Protein AF-J3IDH7-F1 (afdb_monomer_lite)

Radius of gyration: 19.11 Å; chains: 1; bounding box: 47×45×25 Å

Sequence (57 aa):
MNTQSLIALALSLACLTGCENKYDVNEKNCEPKNFMKLPDDQKREAFIKACLERITP

Structure (mmCIF, N/CA/C/O backbone):
data_AF-J3IDH7-F1
#
_entry.id   AF-J3IDH7-F1
#
loop_
_atom_site.group_PDB
_atom_site.id
_atom_site.type_symbol
_atom_site.label_atom_id
_atom_site.label_alt_id
_atom_site.label_comp_id
_atom_site.label_asym_id
_atom_site.label_entity_id
_atom_site.label_seq_id
_atom_site.pdbx_PDB_ins_code
_atom_site.Cartn_x
_atom_site.Cartn_y
_atom_site.Cartn_z
_atom_site.occupancy
_atom_site.B_iso_or_equiv
_atom_site.auth_seq_id
_atom_site.auth_comp_id
_atom_site.auth_asym_id
_atom_site.auth_atom_id
_atom_site.pdbx_PDB_model_num
ATOM 1 N N . MET A 1 1 ? -40.033 32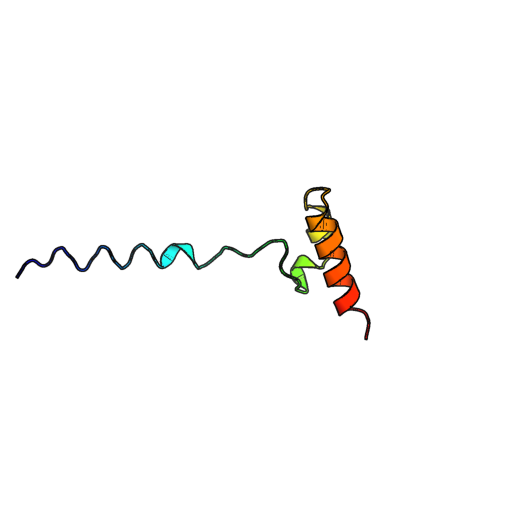.584 -14.820 1.00 45.44 1 MET A N 1
ATOM 2 C CA . MET A 1 1 ? -38.974 31.573 -15.031 1.00 45.44 1 MET A CA 1
ATOM 3 C C . MET A 1 1 ? -37.871 31.856 -14.023 1.00 45.44 1 MET A C 1
ATOM 5 O O . MET A 1 1 ? -37.183 32.857 -14.163 1.00 45.44 1 MET A O 1
ATOM 9 N N . ASN A 1 2 ? -37.796 31.056 -12.954 1.00 45.06 2 ASN A N 1
ATOM 10 C CA . ASN A 1 2 ? -36.889 31.278 -11.825 1.00 45.06 2 ASN A CA 1
ATOM 11 C C . ASN A 1 2 ? -35.497 30.723 -12.149 1.00 45.06 2 ASN A C 1
ATOM 13 O O . ASN A 1 2 ? -35.316 29.520 -12.301 1.00 45.06 2 ASN A O 1
ATOM 17 N N . THR A 1 3 ? -34.515 31.613 -12.234 1.00 55.72 3 THR A N 1
ATOM 18 C CA . THR A 1 3 ? -33.110 31.361 -12.597 1.00 55.72 3 THR A CA 1
ATOM 19 C C . THR A 1 3 ? -32.267 30.715 -11.488 1.00 55.72 3 THR A C 1
ATOM 21 O O . THR A 1 3 ? -31.072 30.508 -11.670 1.00 55.72 3 THR A O 1
ATOM 24 N N . GLN A 1 4 ? -32.857 30.371 -10.338 1.00 54.34 4 GLN A N 1
ATOM 25 C CA . GLN A 1 4 ? -32.107 29.959 -9.142 1.00 54.34 4 GLN A CA 1
ATOM 26 C C . GLN A 1 4 ? -31.729 28.466 -9.097 1.00 54.34 4 GLN A C 1
ATOM 28 O O . GLN A 1 4 ? -30.859 28.087 -8.321 1.00 54.34 4 GLN A O 1
ATOM 33 N N . SER A 1 5 ? -32.320 27.607 -9.936 1.00 53.94 5 SER A N 1
ATOM 34 C CA . SER A 1 5 ? -32.101 26.148 -9.855 1.00 53.94 5 SER A CA 1
ATOM 35 C C . SER A 1 5 ? -30.844 25.620 -10.556 1.00 53.94 5 SER A C 1
ATOM 37 O O . SER A 1 5 ? -30.545 24.438 -10.423 1.00 53.94 5 SER A O 1
ATOM 39 N N . LEU A 1 6 ? -30.092 26.445 -11.290 1.00 51.12 6 LEU A N 1
ATOM 40 C CA . LEU A 1 6 ? -28.971 25.950 -12.107 1.00 51.12 6 LEU A CA 1
ATOM 41 C C . LEU A 1 6 ? -27.620 25.895 -11.375 1.00 51.12 6 LEU A C 1
ATOM 43 O O . LEU A 1 6 ? -26.691 25.269 -11.873 1.00 51.12 6 LEU A O 1
ATOM 47 N N . ILE A 1 7 ? -27.496 26.501 -10.190 1.00 54.84 7 ILE A N 1
ATOM 48 C CA . ILE A 1 7 ? -26.207 26.594 -9.476 1.00 54.84 7 ILE A CA 1
ATOM 49 C C . ILE A 1 7 ? -25.958 25.365 -8.575 1.00 54.84 7 ILE A C 1
ATOM 51 O O . ILE A 1 7 ? -24.814 25.020 -8.289 1.00 54.84 7 ILE A O 1
ATOM 55 N N . ALA A 1 8 ? -27.008 24.641 -8.176 1.00 53.12 8 ALA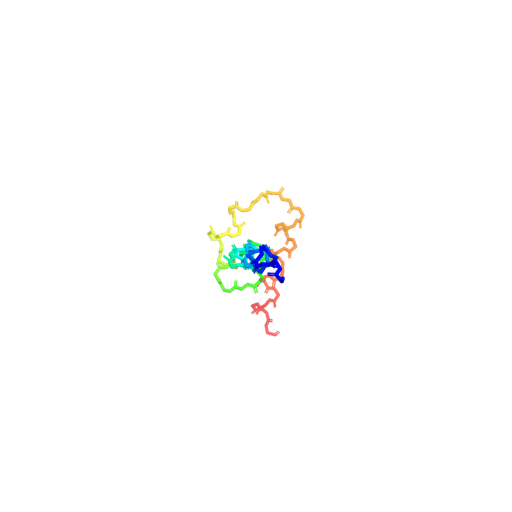 A N 1
ATOM 56 C CA . ALA A 1 8 ? -26.898 23.540 -7.214 1.00 53.12 8 ALA A CA 1
ATOM 57 C C . ALA A 1 8 ? -26.253 22.254 -7.774 1.00 53.12 8 ALA A C 1
ATOM 59 O O . ALA A 1 8 ? -25.762 21.442 -6.995 1.00 53.12 8 ALA A O 1
ATOM 60 N N . LEU A 1 9 ? -26.213 22.060 -9.099 1.00 51.06 9 LEU A N 1
ATOM 61 C CA . LEU A 1 9 ? -25.620 20.854 -9.701 1.00 51.06 9 LEU A CA 1
ATOM 62 C C . LEU A 1 9 ? -24.097 20.927 -9.901 1.00 51.06 9 LEU A C 1
ATOM 64 O O . LEU A 1 9 ? -23.478 19.902 -10.166 1.00 51.06 9 LEU A O 1
ATOM 68 N N . ALA A 1 10 ? -23.480 22.107 -9.792 1.00 53.81 10 ALA A N 1
ATOM 69 C CA . ALA A 1 10 ? -22.056 22.268 -10.096 1.00 53.81 10 ALA A CA 1
ATOM 70 C C . ALA A 1 10 ? -21.129 21.925 -8.912 1.00 53.81 10 ALA A C 1
ATOM 72 O O . ALA A 1 10 ? -19.975 21.563 -9.130 1.00 53.81 10 ALA A O 1
ATOM 73 N N . LEU A 1 11 ? -21.611 21.997 -7.663 1.00 51.50 11 LEU A N 1
ATOM 74 C CA . LEU A 1 11 ? -20.769 21.766 -6.477 1.00 51.50 11 LEU A CA 1
ATOM 75 C C . LEU A 1 11 ? -20.524 20.285 -6.139 1.00 51.50 11 LEU A C 1
ATOM 77 O O . LEU A 1 11 ? -19.630 19.995 -5.350 1.00 51.50 11 LEU A O 1
ATOM 81 N N . SER A 1 12 ? -21.263 19.339 -6.722 1.00 53.00 12 SER A N 1
ATOM 82 C CA . SER A 1 12 ? -21.101 17.906 -6.424 1.00 53.00 12 SER A CA 1
ATOM 83 C C . SER A 1 12 ? -20.009 17.212 -7.247 1.00 53.00 12 SER A C 1
ATOM 85 O O . SER A 1 12 ? -19.555 16.137 -6.858 1.00 53.00 12 SER A O 1
ATOM 87 N N . LEU A 1 13 ? -19.534 17.814 -8.347 1.00 51.47 13 LEU A N 1
ATOM 88 C CA . LEU A 1 13 ? -18.480 17.224 -9.189 1.00 51.47 13 LEU A CA 1
ATOM 89 C C . LEU A 1 13 ? -17.053 17.482 -8.676 1.00 51.47 13 LEU A C 1
ATOM 91 O O . LEU A 1 13 ? -16.129 16.782 -9.085 1.00 51.47 13 LEU A O 1
ATOM 95 N N . ALA A 1 14 ? -16.855 18.435 -7.761 1.00 50.66 14 ALA A N 1
ATOM 96 C CA . ALA A 1 14 ? -15.528 18.769 -7.231 1.00 50.66 14 ALA A CA 1
ATOM 97 C C . ALA A 1 14 ? -15.006 17.773 -6.171 1.00 50.66 14 ALA A C 1
ATOM 99 O O . ALA A 1 14 ? -13.830 17.814 -5.823 1.00 50.66 14 ALA A O 1
ATOM 100 N N . CYS A 1 15 ? -15.843 16.855 -5.670 1.00 51.09 15 CYS A N 1
ATOM 101 C CA . CYS A 1 15 ? -15.426 15.847 -4.685 1.00 51.09 15 CYS A CA 1
ATOM 102 C C . CYS A 1 15 ? -14.856 14.555 -5.298 1.00 51.09 15 CYS A C 1
ATOM 104 O O . CYS A 1 15 ? -14.397 13.697 -4.549 1.00 51.09 15 CYS A O 1
ATOM 106 N N . LEU A 1 16 ? -14.873 14.388 -6.627 1.00 50.34 16 LEU A N 1
ATOM 107 C CA . LEU A 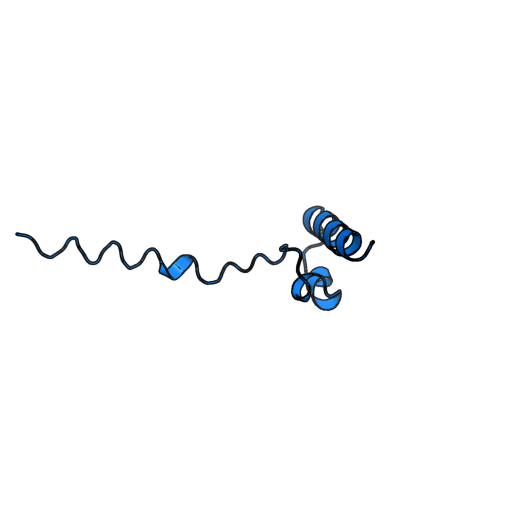1 16 ? -14.393 13.158 -7.278 1.00 50.34 16 LEU A CA 1
ATOM 108 C C . LEU A 1 16 ? -12.935 13.228 -7.753 1.00 50.34 16 LEU A C 1
ATOM 110 O O . LEU A 1 16 ? -12.336 12.194 -8.045 1.00 50.34 16 LEU A O 1
ATOM 114 N N . THR A 1 17 ? -12.329 14.414 -7.803 1.00 52.12 17 THR A N 1
ATOM 115 C CA . THR A 1 17 ? -10.928 14.574 -8.207 1.00 52.12 17 THR A CA 1
ATOM 116 C C . THR A 1 17 ? -10.024 14.506 -6.978 1.00 52.12 17 THR A C 1
ATOM 118 O O . THR A 1 17 ? -9.600 15.538 -6.464 1.00 52.12 17 THR A O 1
ATOM 121 N N . GLY A 1 18 ? -9.742 13.301 -6.474 1.00 49.41 18 GLY A N 1
ATOM 122 C CA . GLY A 1 18 ? -8.635 13.138 -5.522 1.00 49.41 18 GLY A CA 1
ATOM 123 C C . GLY A 1 18 ? -8.769 12.084 -4.432 1.00 49.41 18 GLY A C 1
ATOM 124 O O . GLY A 1 18 ? -7.910 12.044 -3.556 1.00 49.41 18 GLY A O 1
ATOM 125 N N . CYS A 1 19 ? -9.772 11.204 -4.457 1.00 54.19 19 CYS A N 1
ATOM 126 C CA . CYS A 1 19 ? -9.705 9.987 -3.645 1.00 54.19 19 CYS A CA 1
ATOM 127 C C . CYS A 1 19 ? -8.740 8.982 -4.296 1.00 54.19 19 CYS A C 1
ATOM 129 O O . CYS A 1 19 ? -9.168 7.929 -4.757 1.00 54.19 19 CYS A O 1
ATOM 131 N N . GLU A 1 20 ? -7.442 9.308 -4.359 1.00 64.69 20 GLU A N 1
ATOM 132 C CA . GLU A 1 20 ? -6.420 8.284 -4.600 1.00 64.69 20 GLU A CA 1
ATOM 133 C C . GLU A 1 20 ? -6.530 7.276 -3.449 1.00 64.69 20 GLU A C 1
ATOM 135 O O . GLU A 1 20 ? -6.226 7.585 -2.291 1.00 64.69 20 GLU A O 1
ATOM 140 N N . ASN A 1 21 ? -7.028 6.076 -3.741 1.00 82.44 21 ASN A N 1
ATOM 141 C CA . ASN A 1 21 ? -7.123 5.041 -2.734 1.00 82.44 21 ASN A CA 1
ATOM 142 C C . ASN A 1 21 ? -5.707 4.524 -2.464 1.00 82.44 21 ASN A C 1
ATOM 144 O O . ASN A 1 21 ? -5.022 3.994 -3.336 1.00 82.44 21 ASN A O 1
ATOM 148 N N . LYS A 1 22 ? -5.252 4.680 -1.218 1.00 85.88 22 LYS A N 1
ATOM 149 C CA . LYS A 1 22 ? -3.921 4.241 -0.769 1.00 85.88 22 LYS A CA 1
ATOM 150 C C . LYS A 1 22 ? -3.694 2.722 -0.870 1.00 85.88 22 LY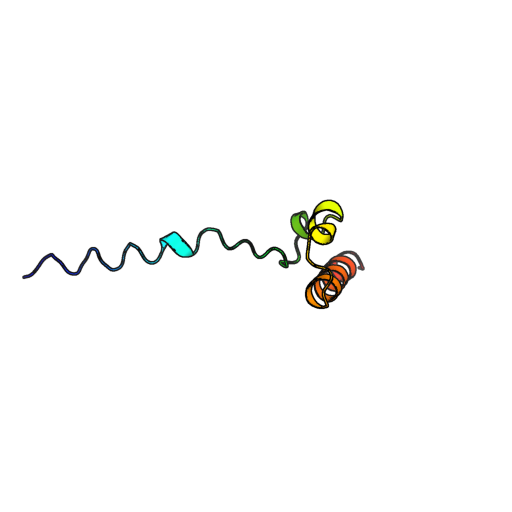S A C 1
ATOM 152 O O . LYS A 1 22 ? -2.566 2.280 -0.686 1.00 85.88 22 LYS A O 1
ATOM 157 N N . TYR A 1 23 ? -4.749 1.951 -1.146 1.00 89.38 23 TYR A N 1
ATOM 158 C CA . TYR A 1 23 ? -4.716 0.512 -1.419 1.00 89.38 23 TYR A CA 1
ATOM 159 C C . TYR A 1 23 ? -4.881 0.172 -2.915 1.00 89.38 23 TYR A C 1
ATOM 161 O O . TYR A 1 23 ? -5.076 -0.993 -3.255 1.00 89.38 23 TYR A O 1
ATOM 169 N N . ASP A 1 24 ? -4.822 1.149 -3.828 1.00 92.0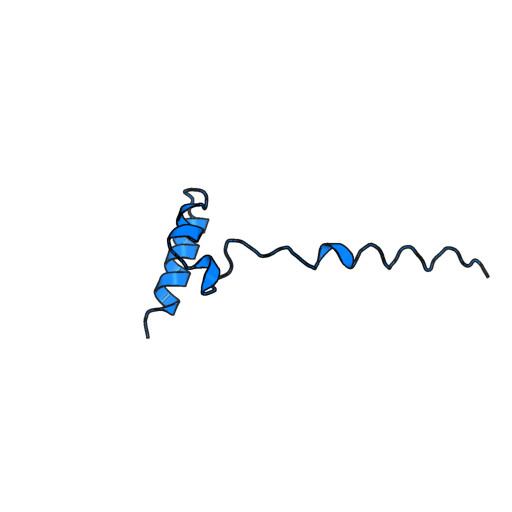0 24 ASP A N 1
ATOM 170 C CA . ASP A 1 24 ? -4.818 0.858 -5.266 1.00 92.00 24 ASP A CA 1
ATOM 171 C C . ASP A 1 24 ? -3.499 0.201 -5.676 1.00 92.00 24 ASP A C 1
ATOM 173 O O . ASP A 1 24 ? -2.421 0.727 -5.391 1.00 92.00 24 ASP A O 1
ATOM 177 N N . VAL A 1 25 ? -3.577 -0.939 -6.367 1.00 89.69 25 VAL A N 1
ATOM 178 C CA . VAL A 1 25 ? -2.410 -1.727 -6.798 1.00 89.69 25 VAL A CA 1
ATOM 179 C C . VAL A 1 25 ? -1.794 -1.094 -8.046 1.00 89.69 25 VAL A C 1
ATOM 181 O O . VAL A 1 25 ? -2.176 -1.395 -9.178 1.00 89.69 25 VAL A O 1
ATOM 184 N N . ASN A 1 26 ? -0.832 -0.200 -7.838 1.00 89.62 26 ASN A N 1
ATOM 185 C CA . ASN A 1 26 ? -0.075 0.497 -8.880 1.00 89.62 26 ASN A CA 1
ATOM 186 C C . ASN A 1 26 ? 1.397 0.660 -8.462 1.00 89.62 26 ASN A C 1
ATOM 188 O O . ASN A 1 26 ? 1.737 0.446 -7.302 1.00 89.62 26 ASN A O 1
ATOM 192 N N . GLU A 1 27 ? 2.271 1.052 -9.393 1.00 90.19 27 GLU A N 1
ATOM 193 C CA . GLU A 1 27 ? 3.719 1.157 -9.143 1.00 90.19 27 GLU A CA 1
ATOM 194 C C . GLU A 1 27 ? 4.053 2.070 -7.955 1.00 90.19 27 GLU A C 1
ATOM 196 O O . GLU A 1 27 ? 4.836 1.686 -7.092 1.00 90.19 27 GLU A O 1
ATOM 201 N N . LYS A 1 28 ? 3.397 3.236 -7.859 1.00 90.38 28 LYS A N 1
ATOM 202 C CA . LYS A 1 28 ? 3.572 4.202 -6.761 1.00 90.38 28 LYS A CA 1
ATOM 203 C C . LYS A 1 28 ? 3.219 3.569 -5.413 1.00 90.38 28 LYS A C 1
ATOM 205 O O . LYS A 1 28 ? 4.020 3.619 -4.484 1.00 90.38 28 LYS A O 1
ATOM 210 N N . ASN A 1 29 ? 2.045 2.964 -5.274 1.00 91.25 29 ASN A N 1
ATOM 211 C CA . ASN A 1 29 ? 1.574 2.433 -3.992 1.00 91.25 29 ASN A CA 1
ATOM 212 C C . ASN A 1 29 ? 2.246 1.101 -3.615 1.00 91.25 29 ASN A C 1
ATOM 214 O O . ASN A 1 29 ? 2.404 0.820 -2.427 1.00 91.25 29 ASN A O 1
ATOM 218 N N . CYS A 1 30 ? 2.682 0.313 -4.603 1.00 91.94 30 CYS A N 1
ATOM 219 C CA . CYS A 1 30 ? 3.413 -0.938 -4.396 1.00 91.94 30 CYS A CA 1
ATOM 220 C C . CYS A 1 30 ? 4.895 -0.737 -4.039 1.00 91.94 30 CYS A C 1
ATOM 222 O O . CYS A 1 30 ? 5.591 -1.716 -3.777 1.00 91.94 30 CYS A O 1
ATOM 224 N N . GLU A 1 31 ? 5.399 0.500 -3.974 1.00 92.44 31 GLU A N 1
ATOM 225 C CA . GLU A 1 31 ? 6.715 0.748 -3.389 1.00 92.44 31 GLU A CA 1
ATOM 226 C C . GLU A 1 31 ? 6.715 0.422 -1.879 1.00 92.44 31 GLU A C 1
ATOM 228 O O . GLU A 1 31 ? 5.842 0.910 -1.151 1.00 92.44 31 GLU A O 1
ATOM 233 N N . PRO A 1 32 ? 7.734 -0.290 -1.351 1.00 91.06 32 PRO A N 1
ATOM 234 C CA . PRO A 1 32 ? 7.813 -0.642 0.072 1.00 91.06 32 PRO A CA 1
ATOM 235 C C . PRO A 1 32 ? 7.658 0.539 1.025 1.00 91.06 32 PRO A C 1
ATOM 237 O O . PRO A 1 32 ? 6.942 0.463 2.022 1.00 91.06 32 PRO A O 1
ATOM 240 N N . LYS A 1 33 ? 8.248 1.682 0.667 1.00 92.06 33 LYS A N 1
ATOM 241 C CA . LYS A 1 33 ? 8.160 2.928 1.440 1.00 92.06 33 LYS A CA 1
ATOM 242 C C . LYS A 1 33 ? 6.727 3.460 1.594 1.00 92.06 33 LYS A C 1
ATOM 244 O O . LYS A 1 33 ? 6.487 4.282 2.476 1.00 92.06 33 LYS A O 1
ATOM 249 N N . ASN A 1 34 ? 5.804 3.057 0.720 1.00 91.31 34 ASN A N 1
ATOM 250 C CA . ASN A 1 34 ? 4.431 3.550 0.685 1.00 91.31 34 ASN A CA 1
ATOM 251 C C . ASN A 1 34 ? 3.475 2.583 1.389 1.00 91.31 34 ASN A C 1
ATOM 253 O O . ASN A 1 34 ? 2.729 3.026 2.262 1.00 91.31 34 ASN A O 1
ATOM 257 N N . PHE A 1 35 ? 3.557 1.273 1.131 1.00 87.62 35 PHE A N 1
ATOM 258 C CA . PHE A 1 35 ? 2.697 0.313 1.831 1.00 87.62 35 PHE A CA 1
ATOM 259 C C . PHE A 1 35 ? 3.100 0.060 3.290 1.00 87.62 35 PHE A C 1
ATOM 261 O O . PHE A 1 35 ? 2.235 -0.248 4.106 1.00 87.62 35 PHE A O 1
ATOM 268 N N . MET A 1 36 ? 4.370 0.263 3.671 1.00 89.19 36 MET A N 1
ATOM 269 C CA . MET A 1 36 ? 4.796 0.187 5.082 1.00 89.19 36 MET A CA 1
ATOM 270 C C . MET A 1 36 ? 4.226 1.321 5.951 1.00 89.19 36 MET A C 1
ATOM 272 O O . MET A 1 36 ? 4.219 1.208 7.172 1.00 89.19 36 MET A O 1
ATOM 276 N N . LYS A 1 37 ? 3.723 2.406 5.342 1.00 91.88 37 LYS A N 1
ATOM 277 C CA . LYS A 1 37 ? 3.031 3.498 6.054 1.00 91.88 37 LYS A CA 1
ATOM 278 C C . LYS A 1 37 ? 1.559 3.186 6.333 1.00 91.88 37 LYS A C 1
ATOM 280 O O . LYS A 1 37 ? 0.892 3.958 7.022 1.00 91.88 37 LYS A O 1
ATOM 285 N N . LEU A 1 38 ? 1.025 2.108 5.759 1.00 91.06 38 LEU A N 1
ATOM 286 C CA . LEU A 1 38 ? -0.353 1.693 5.986 1.00 91.06 38 LEU A CA 1
ATOM 287 C C . LEU A 1 38 ? -0.487 1.033 7.370 1.00 91.06 38 LEU A C 1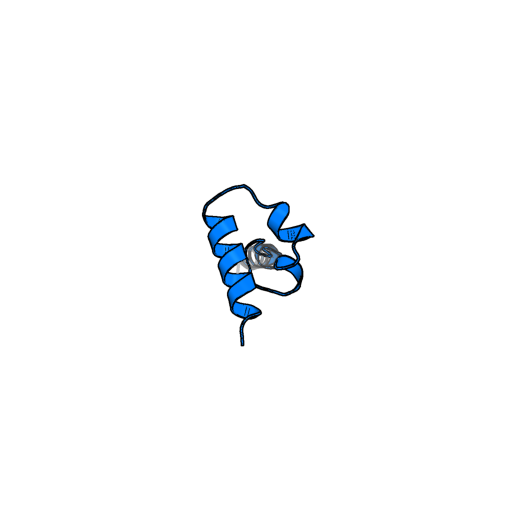
ATOM 289 O O . LEU A 1 38 ? 0.473 0.415 7.845 1.00 91.06 38 LEU A O 1
ATOM 293 N N . PRO A 1 39 ? -1.667 1.134 8.012 1.00 93.81 39 PRO A N 1
ATOM 294 C CA . PRO A 1 39 ? -1.948 0.434 9.262 1.00 93.81 39 PRO A CA 1
ATOM 295 C C . PRO A 1 39 ? -1.644 -1.062 9.166 1.00 93.81 39 PRO A C 1
ATOM 297 O O . PRO A 1 39 ? -1.823 -1.661 8.109 1.00 93.81 39 PRO A O 1
ATOM 300 N N . ASP A 1 40 ? -1.182 -1.650 10.268 1.00 93.62 40 ASP A N 1
ATOM 301 C CA . ASP A 1 40 ? -0.954 -3.092 10.356 1.00 93.62 40 ASP A CA 1
ATOM 302 C C . ASP A 1 40 ? -2.270 -3.841 10.505 1.00 93.62 40 ASP A C 1
ATOM 304 O O . ASP A 1 40 ? -2.756 -4.071 11.610 1.00 93.62 40 ASP A O 1
ATOM 308 N N . ASP A 1 41 ? -2.895 -4.120 9.365 1.00 94.00 41 ASP A N 1
ATOM 309 C CA . ASP A 1 41 ? -4.172 -4.802 9.283 1.00 94.00 41 ASP A CA 1
ATOM 310 C C . ASP A 1 41 ? -4.232 -5.768 8.090 1.00 94.00 41 ASP A C 1
ATOM 312 O O . ASP A 1 41 ? -3.396 -5.761 7.180 1.00 94.00 41 ASP A O 1
ATOM 316 N N . GLN A 1 42 ? -5.292 -6.578 8.067 1.00 94.94 42 GLN A N 1
ATOM 317 C CA . GLN A 1 42 ? -5.561 -7.523 6.980 1.00 94.94 42 GLN A CA 1
ATOM 318 C C . GLN A 1 42 ? -5.677 -6.837 5.609 1.00 94.94 42 GLN A C 1
ATOM 320 O O . GLN A 1 42 ? -5.422 -7.467 4.583 1.00 94.94 42 GLN A O 1
ATOM 325 N N . LYS A 1 43 ? -6.052 -5.548 5.555 1.00 92.75 43 LYS A N 1
ATOM 326 C CA . LYS A 1 43 ? -6.139 -4.811 4.285 1.00 92.75 43 LYS A CA 1
ATOM 327 C C . LYS A 1 43 ? -4.750 -4.526 3.733 1.00 92.75 43 LYS A C 1
ATOM 329 O O . LYS A 1 43 ? -4.549 -4.661 2.528 1.00 92.75 43 LYS A O 1
ATOM 334 N N . ARG A 1 44 ? -3.791 -4.165 4.589 1.00 94.19 44 ARG A N 1
ATOM 335 C CA . ARG A 1 44 ? -2.388 -4.001 4.199 1.00 94.19 44 ARG A CA 1
ATOM 336 C C . ARG A 1 44 ? -1.786 -5.326 3.748 1.00 94.19 44 ARG A C 1
ATOM 338 O O . ARG A 1 44 ? -1.127 -5.344 2.715 1.00 94.19 44 ARG A O 1
ATOM 345 N N . GLU A 1 45 ? -2.037 -6.422 4.460 1.00 95.00 45 GLU A N 1
ATOM 346 C CA . GLU A 1 45 ? -1.556 -7.751 4.052 1.00 95.00 45 GLU A CA 1
ATOM 347 C C . GLU A 1 45 ? -2.104 -8.162 2.677 1.00 95.00 45 GLU A C 1
ATOM 349 O O . GLU A 1 45 ? -1.336 -8.544 1.791 1.00 95.00 45 GLU A O 1
ATOM 354 N N . ALA A 1 46 ? -3.417 -8.013 2.464 1.00 94.44 46 ALA A N 1
ATOM 355 C CA . ALA A 1 46 ? -4.057 -8.296 1.179 1.00 94.44 46 ALA A CA 1
ATOM 356 C C . ALA A 1 46 ? -3.511 -7.404 0.052 1.00 94.44 46 ALA A C 1
ATOM 358 O O . ALA A 1 46 ? -3.283 -7.874 -1.062 1.00 94.44 46 ALA A O 1
ATOM 359 N N . PHE A 1 47 ? -3.252 -6.130 0.351 1.00 93.88 47 PHE A N 1
ATOM 360 C CA . PHE A 1 47 ? -2.666 -5.185 -0.592 1.00 93.88 47 PHE A CA 1
ATOM 361 C C . PHE A 1 47 ? -1.225 -5.543 -0.977 1.00 93.88 47 PHE A C 1
ATOM 363 O O . PHE A 1 47 ? -0.903 -5.581 -2.163 1.00 93.88 47 PHE A O 1
ATOM 370 N N . ILE A 1 48 ? -0.373 -5.870 0.001 1.00 93.62 48 ILE A N 1
ATOM 371 C CA . ILE A 1 48 ? 1.005 -6.317 -0.246 1.00 93.62 48 ILE A CA 1
ATOM 372 C C . ILE A 1 48 ? 0.994 -7.577 -1.111 1.00 93.62 48 ILE A C 1
ATOM 374 O O . ILE A 1 48 ? 1.736 -7.648 -2.090 1.00 93.62 48 ILE A O 1
ATOM 378 N N . LYS A 1 49 ? 0.121 -8.542 -0.803 1.00 93.81 49 LYS A N 1
ATOM 379 C CA . LYS A 1 49 ? -0.026 -9.761 -1.604 1.00 93.81 49 LYS A CA 1
ATOM 380 C C . LYS A 1 49 ? -0.375 -9.439 -3.061 1.00 93.81 49 LYS A C 1
ATOM 382 O O . LYS A 1 49 ? 0.304 -9.928 -3.958 1.00 93.81 49 LYS A O 1
ATOM 387 N N . ALA A 1 50 ? -1.353 -8.563 -3.294 1.00 92.94 50 ALA A N 1
ATOM 388 C CA . ALA A 1 50 ? -1.742 -8.153 -4.644 1.00 92.94 50 ALA A CA 1
ATOM 389 C C . ALA A 1 50 ? -0.617 -7.407 -5.395 1.00 92.94 50 ALA A C 1
ATOM 391 O O . ALA A 1 50 ? -0.442 -7.594 -6.599 1.00 92.94 50 ALA A O 1
ATOM 392 N N . CYS A 1 51 ? 0.185 -6.594 -4.698 1.00 92.50 51 CYS A N 1
ATOM 393 C CA . CYS A 1 51 ? 1.377 -5.964 -5.273 1.00 92.50 51 CYS A CA 1
ATOM 394 C C . CYS A 1 51 ? 2.446 -6.989 -5.686 1.00 92.50 51 CYS A C 1
ATOM 396 O O . CYS A 1 51 ? 3.053 -6.839 -6.744 1.00 92.50 51 CYS A O 1
ATOM 398 N N . LEU A 1 52 ? 2.670 -8.028 -4.875 1.00 89.56 52 LEU A N 1
ATOM 399 C CA . LEU A 1 52 ? 3.642 -9.088 -5.164 1.00 89.56 52 LEU A CA 1
ATOM 400 C C . LEU A 1 52 ? 3.184 -10.000 -6.312 1.00 89.56 52 LEU A C 1
ATOM 402 O O . LEU A 1 52 ? 3.989 -10.351 -7.173 1.00 89.56 52 LEU A O 1
ATOM 406 N N . GLU A 1 53 ? 1.894 -10.333 -6.376 1.00 89.62 53 GLU A N 1
ATOM 407 C CA . GLU A 1 53 ? 1.316 -11.123 -7.474 1.00 89.62 53 GLU A CA 1
ATOM 408 C C . GLU A 1 53 ? 1.512 -10.436 -8.832 1.00 89.62 53 GLU A C 1
ATOM 410 O O . GLU A 1 53 ? 1.781 -11.104 -9.821 1.00 89.62 53 GLU A O 1
ATOM 415 N N . ARG A 1 54 ? 1.493 -9.098 -8.878 1.00 72.94 54 ARG A N 1
ATOM 416 C CA . ARG A 1 54 ? 1.740 -8.323 -10.105 1.00 72.94 54 ARG A CA 1
ATOM 417 C C . ARG A 1 54 ? 3.191 -8.391 -10.610 1.00 72.94 54 ARG A C 1
ATOM 419 O O . ARG A 1 54 ? 3.438 -8.124 -11.781 1.00 72.94 54 ARG A O 1
ATOM 426 N N . ILE A 1 55 ? 4.144 -8.698 -9.728 1.00 63.38 55 ILE A N 1
ATOM 427 C CA . ILE A 1 55 ? 5.577 -8.835 -10.049 1.00 63.38 55 ILE A CA 1
ATOM 428 C C . ILE A 1 55 ? 5.892 -10.261 -10.532 1.00 63.38 55 ILE A C 1
ATOM 430 O O . ILE A 1 55 ? 6.929 -10.489 -11.154 1.00 63.38 55 ILE A O 1
ATOM 434 N N . THR A 1 56 ? 5.001 -11.220 -10.271 1.00 54.69 56 THR A N 1
ATOM 435 C CA . THR A 1 56 ? 5.205 -12.623 -10.634 1.00 54.69 56 THR A CA 1
ATOM 436 C C . THR A 1 56 ? 4.637 -12.851 -12.047 1.00 54.69 56 THR A C 1
ATOM 438 O O . THR A 1 56 ? 3.449 -12.598 -12.235 1.00 54.69 56 THR A O 1
ATOM 441 N N . PRO A 1 57 ? 5.458 -13.232 -13.048 1.00 51.72 57 PRO A N 1
ATOM 442 C CA . PRO A 1 57 ? 5.007 -13.437 -14.428 1.00 51.72 57 PRO A CA 1
ATOM 443 C C . PRO A 1 57 ? 4.046 -14.620 -14.590 1.00 51.72 57 PRO A C 1
ATOM 445 O O . PRO A 1 57 ? 4.151 -15.587 -13.800 1.00 51.72 57 PRO A O 1
#

Foldseek 3Di:
DDPPPPPVVPVVVVVPPDPPPLLDQDPVSQPPVSLVPDDPDPSSVVSVVSNVVVVPD

Secondary structure (DSSP, 8-state):
--GGGGSTTSTTGGGSS----TT--STTTTSHHHHTTS-SSHHHHHHHHHHHHTT--

pLDDT: mean 75.57, std 19.11, range [45.06, 95.0]